Protein AF-A0A978T123-F1 (afdb_monomer_lite)

Radius of gyration: 17.94 Å; chains: 1; bounding box: 53×27×46 Å

pLDDT: mean 80.22, std 19.82, range [34.81, 96.75]

Foldseek 3Di:
DDDDDPPPCPPPLVVVVVVLVVLLVVLVVVVVVCVVPVVCVVCQQVVQFVVLVVVLVVCVVVDVDDPVVDDPGPPDHSCLSSDSPRPHDPVPDPVDPD

Sequence (98 aa):
MVKPTKRTGVFAKARCRSWFLTIREQRLAIQRHLRRHPSLHTLWAEALMDGFEGGIEVTLRETLLSLRVFPKTCPYTFEQVLAPTFLCDPTGDWDGTC

Secondary structure (DSSP, 8-state):
----------HHHHHHHHHHHHHHHHHHHHHHHHHH-GGGGGGHHHHHHHHHHHHHHHHHHHS---GGGS-SS--S-HHHHHSTTSS--TTT-TTT--

Structure (mmCIF, N/CA/C/O backbone):
data_AF-A0A978T123-F1
#
_entry.id   AF-A0A978T123-F1
#
loop_
_atom_site.group_PDB
_atom_site.id
_atom_site.type_symbol
_atom_site.label_atom_id
_atom_site.label_alt_id
_atom_site.label_comp_id
_atom_site.label_asym_id
_atom_site.label_entity_id
_atom_site.label_seq_id
_atom_site.pdbx_PDB_ins_code
_atom_site.Cartn_x
_atom_site.Cartn_y
_atom_site.Cartn_z
_atom_site.occupancy
_atom_site.B_iso_or_equiv
_atom_site.auth_seq_id
_atom_site.auth_comp_id
_atom_site.auth_asym_id
_atom_site.auth_atom_id
_atom_site.pdbx_PDB_model_num
ATOM 1 N N . MET A 1 1 ? -40.982 13.446 29.895 1.00 37.91 1 MET A N 1
ATOM 2 C CA . MET A 1 1 ? -40.750 12.832 28.567 1.00 37.91 1 MET A CA 1
ATOM 3 C C . MET A 1 1 ? -39.609 13.569 27.880 1.00 37.91 1 MET A C 1
ATOM 5 O O . MET A 1 1 ? -39.829 14.623 27.301 1.00 37.91 1 MET A O 1
ATOM 9 N N . VAL A 1 2 ? -38.382 13.062 27.996 1.00 43.28 2 VAL A N 1
ATOM 10 C CA . VAL A 1 2 ? -37.222 13.601 27.269 1.00 43.28 2 VAL A CA 1
ATOM 11 C C . VAL A 1 2 ? -37.110 12.803 25.973 1.00 43.28 2 VAL A C 1
ATOM 13 O O . VAL A 1 2 ? -36.914 11.591 26.019 1.00 43.28 2 VAL A O 1
ATOM 16 N N . LYS A 1 3 ? -37.307 13.445 24.818 1.00 34.81 3 LYS A N 1
ATOM 17 C CA . LYS A 1 3 ? -37.049 12.799 23.523 1.00 34.81 3 LYS A CA 1
ATOM 18 C C . LYS A 1 3 ? -35.531 12.692 23.340 1.00 34.81 3 LYS A C 1
ATOM 20 O O . LYS A 1 3 ? -34.857 13.707 23.515 1.00 34.81 3 LYS A O 1
ATOM 25 N N . PRO A 1 4 ? -34.977 11.525 22.972 1.00 44.31 4 PRO A N 1
ATOM 26 C CA . PRO A 1 4 ? -33.558 11.433 22.685 1.00 44.31 4 PRO A CA 1
ATOM 27 C C . PRO A 1 4 ? -33.301 12.121 21.341 1.00 44.31 4 PRO A C 1
ATOM 29 O O . PRO A 1 4 ? -33.784 11.690 20.292 1.00 44.31 4 PRO A O 1
ATOM 32 N N . THR A 1 5 ? -32.555 13.221 21.368 1.00 48.00 5 THR A N 1
ATOM 33 C CA . THR A 1 5 ? -31.977 13.834 20.175 1.00 48.00 5 THR A CA 1
ATOM 34 C C . THR A 1 5 ? -30.957 12.861 19.596 1.00 48.00 5 THR A C 1
ATOM 36 O O . THR A 1 5 ? -29.889 12.632 20.164 1.00 48.00 5 THR A O 1
ATOM 39 N N . LYS A 1 6 ? -31.294 12.254 18.453 1.00 47.97 6 LYS A N 1
ATOM 40 C CA . LYS A 1 6 ? -30.344 11.478 17.658 1.00 47.97 6 LYS A CA 1
ATOM 41 C C . LYS A 1 6 ? -29.213 12.420 17.248 1.00 47.97 6 LYS A C 1
ATOM 43 O O . LYS A 1 6 ? -29.403 13.261 16.374 1.00 47.97 6 LYS A O 1
ATOM 48 N N . ARG A 1 7 ? -28.035 12.292 17.865 1.00 43.66 7 ARG A N 1
ATOM 49 C CA . ARG A 1 7 ? -26.797 12.798 17.265 1.00 43.66 7 ARG A CA 1
ATOM 50 C C . ARG A 1 7 ? -26.573 11.975 16.001 1.00 43.66 7 ARG A C 1
ATOM 52 O O . ARG A 1 7 ? -26.070 10.860 16.060 1.00 43.66 7 ARG A O 1
ATOM 59 N N . THR A 1 8 ? -27.034 12.486 14.867 1.00 46.12 8 THR A N 1
ATOM 60 C CA . THR A 1 8 ? -26.711 11.957 13.545 1.00 46.12 8 THR A CA 1
ATOM 61 C C . THR A 1 8 ? -25.194 11.935 13.395 1.00 46.12 8 THR A C 1
ATOM 63 O O . THR A 1 8 ? -24.545 12.981 13.411 1.00 46.12 8 THR A O 1
ATOM 66 N N . GLY A 1 9 ? -24.626 10.733 13.302 1.00 45.69 9 GLY A N 1
ATOM 67 C CA . GLY A 1 9 ? -23.211 10.513 13.031 1.00 45.69 9 GLY A CA 1
ATOM 68 C C . GLY A 1 9 ? -22.871 10.941 11.607 1.00 45.69 9 GLY A C 1
ATOM 69 O O . GLY A 1 9 ? -22.938 10.144 10.682 1.00 45.69 9 GLY A O 1
ATOM 70 N N . VAL A 1 10 ? -22.511 12.210 11.430 1.00 49.78 10 VAL A N 1
ATOM 71 C CA . VAL A 1 10 ? -22.052 12.770 10.145 1.00 49.78 10 VAL A CA 1
ATOM 72 C C . VAL A 1 10 ? -20.571 12.429 9.876 1.00 49.78 10 VAL A C 1
ATOM 74 O O . VAL A 1 10 ? -20.089 12.554 8.755 1.00 49.78 10 VAL A O 1
ATOM 77 N N . PHE A 1 11 ? -19.839 11.928 10.878 1.00 40.53 11 PHE A N 1
ATOM 78 C CA . PHE A 1 11 ? -18.380 11.777 10.812 1.00 40.53 11 PHE A CA 1
ATOM 79 C C . PHE A 1 11 ? -17.868 10.460 10.205 1.00 40.53 11 PHE A C 1
ATOM 81 O O . PHE A 1 11 ? -16.758 10.452 9.681 1.00 40.53 11 PHE A O 1
ATOM 88 N N . ALA A 1 12 ? -18.640 9.366 10.233 1.00 45.12 12 ALA A N 1
ATOM 89 C CA . ALA A 1 12 ? -18.218 8.092 9.629 1.00 45.12 12 ALA A CA 1
ATOM 90 C C . ALA A 1 12 ? -18.248 8.160 8.087 1.00 45.12 12 ALA A C 1
ATOM 92 O O . ALA A 1 12 ? -17.257 7.857 7.426 1.00 45.12 12 ALA A O 1
ATOM 93 N N . LYS A 1 13 ? -19.329 8.721 7.529 1.00 48.62 13 LYS A N 1
ATOM 94 C CA . LYS A 1 13 ? -19.574 8.818 6.078 1.00 48.62 13 LYS A CA 1
ATOM 95 C C . LYS A 1 13 ? -18.546 9.656 5.312 1.00 48.62 13 LYS A C 1
ATOM 97 O O . LYS A 1 13 ? -18.167 9.318 4.193 1.00 48.62 13 LYS A O 1
ATOM 102 N N . ALA A 1 14 ? -18.072 10.758 5.897 1.00 49.84 14 ALA A N 1
ATOM 103 C CA . ALA A 1 14 ? -17.118 11.644 5.225 1.00 49.84 14 ALA A CA 1
ATOM 104 C C . ALA A 1 14 ? -15.719 11.015 5.080 1.00 49.84 14 ALA A C 1
ATOM 106 O O . ALA A 1 14 ? -15.024 11.285 4.098 1.00 49.84 14 ALA A O 1
ATOM 107 N N . ARG A 1 15 ? -15.322 10.160 6.036 1.00 54.53 15 ARG A N 1
ATOM 108 C CA . ARG A 1 15 ? -14.008 9.500 6.045 1.00 54.53 15 ARG A CA 1
ATOM 109 C C . ARG A 1 15 ? -13.890 8.470 4.924 1.00 54.53 15 ARG A C 1
ATOM 111 O O . ARG A 1 15 ? -12.838 8.396 4.302 1.00 54.53 15 ARG A O 1
ATOM 118 N N . CYS A 1 16 ? -14.973 7.767 4.595 1.00 67.62 16 CYS A N 1
ATOM 119 C CA . CYS A 1 16 ? -14.972 6.785 3.512 1.00 67.62 16 CYS A CA 1
ATOM 120 C C . CYS A 1 16 ? -14.727 7.431 2.138 1.00 67.62 16 CYS A C 1
ATOM 122 O O . CYS A 1 16 ? -13.941 6.923 1.342 1.00 67.62 16 CYS A O 1
ATOM 124 N N . ARG A 1 17 ? -15.331 8.601 1.869 1.00 74.44 17 ARG A N 1
ATOM 125 C CA . ARG A 1 17 ? -15.178 9.286 0.574 1.00 74.44 17 ARG A CA 1
ATOM 126 C C . ARG A 1 17 ? -13.788 9.883 0.374 1.00 74.44 17 ARG A C 1
ATOM 128 O O . ARG A 1 17 ? -13.236 9.758 -0.718 1.00 74.44 17 ARG A O 1
ATOM 135 N N . SER A 1 18 ? -13.231 10.556 1.382 1.00 78.44 18 SER A N 1
ATOM 136 C CA . SER A 1 18 ? -11.893 11.147 1.252 1.00 78.44 18 SER A CA 1
ATOM 137 C C . SER A 1 18 ? -10.825 10.066 1.103 1.00 78.44 18 SER A C 1
ATOM 139 O O . SER A 1 18 ? -10.005 10.162 0.196 1.00 78.44 18 SER A O 1
ATOM 141 N N . TRP A 1 19 ? -10.900 8.996 1.899 1.00 81.06 19 TRP A N 1
ATOM 142 C CA . TRP A 1 19 ? -9.983 7.859 1.800 1.00 81.06 19 TRP A CA 1
ATOM 143 C C . TRP A 1 19 ? -10.082 7.153 0.455 1.00 81.06 19 TRP A C 1
ATOM 145 O O . TRP A 1 19 ? -9.058 6.879 -0.167 1.00 81.06 19 TRP A O 1
ATOM 155 N N . PHE A 1 20 ? -11.301 6.923 -0.039 1.00 82.69 20 PHE A N 1
ATOM 156 C CA . PHE A 1 20 ? -11.504 6.354 -1.366 1.00 82.69 20 PHE A CA 1
ATOM 157 C C . PHE A 1 20 ? -10.826 7.194 -2.457 1.00 82.69 20 PHE A C 1
ATOM 159 O O . PHE A 1 20 ? -10.095 6.657 -3.292 1.00 82.69 20 PHE A O 1
ATOM 166 N N . LEU A 1 21 ? -11.043 8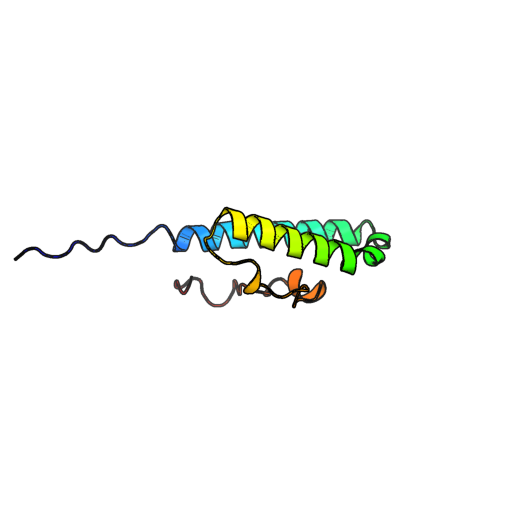.514 -2.451 1.00 84.62 21 LEU A N 1
ATOM 167 C CA . LEU A 1 21 ? -10.443 9.411 -3.440 1.00 84.62 21 LEU A CA 1
ATOM 168 C C . LEU A 1 21 ? -8.914 9.400 -3.352 1.00 84.62 21 LEU A C 1
ATOM 170 O O . LEU A 1 21 ? -8.262 9.325 -4.393 1.00 84.62 21 LEU A O 1
ATOM 174 N N . THR A 1 22 ? -8.354 9.388 -2.138 1.00 87.75 22 THR A N 1
ATOM 175 C CA . THR A 1 22 ? -6.908 9.261 -1.924 1.00 87.75 22 THR A CA 1
ATOM 176 C C . THR A 1 22 ? -6.374 7.937 -2.471 1.00 87.75 22 THR A C 1
ATOM 178 O O . THR A 1 22 ? -5.431 7.948 -3.257 1.00 87.75 22 THR A O 1
ATOM 181 N N . ILE A 1 23 ? -6.988 6.796 -2.140 1.00 87.81 23 ILE A N 1
ATOM 182 C CA . ILE A 1 23 ? -6.564 5.476 -2.641 1.00 87.81 23 ILE A CA 1
ATOM 183 C C . ILE A 1 23 ? -6.634 5.434 -4.171 1.00 87.81 23 ILE A C 1
ATOM 185 O O . ILE A 1 23 ? -5.696 4.981 -4.830 1.00 87.81 23 ILE A O 1
ATOM 189 N N . ARG A 1 24 ? -7.716 5.954 -4.760 1.00 88.38 24 ARG A N 1
ATOM 190 C CA . ARG A 1 24 ? -7.881 6.034 -6.215 1.00 88.38 24 ARG A CA 1
ATOM 191 C C . ARG A 1 24 ? -6.790 6.884 -6.866 1.00 88.38 24 ARG A C 1
ATOM 193 O O . ARG A 1 24 ? -6.253 6.494 -7.903 1.00 88.38 24 ARG A O 1
ATOM 200 N N . GLU A 1 25 ? -6.464 8.034 -6.285 1.00 93.00 25 GLU A N 1
ATOM 201 C CA . GLU A 1 25 ? -5.394 8.903 -6.775 1.00 93.00 25 GLU A CA 1
ATOM 202 C C . GLU A 1 25 ? -4.031 8.203 -6.730 1.00 93.00 25 GLU A C 1
ATOM 204 O O . GLU A 1 25 ? -3.316 8.200 -7.737 1.00 93.00 25 GLU A O 1
ATOM 209 N N . GLN A 1 26 ? -3.709 7.548 -5.610 1.00 93.62 26 GLN A N 1
ATOM 210 C CA . GLN A 1 26 ? -2.452 6.817 -5.444 1.00 93.62 26 GLN A CA 1
ATOM 211 C C . GLN A 1 26 ? -2.335 5.652 -6.436 1.00 93.62 26 GLN A C 1
ATOM 213 O O . GLN A 1 26 ? -1.312 5.525 -7.108 1.00 93.62 26 GLN A O 1
ATOM 218 N N . ARG A 1 27 ? -3.403 4.865 -6.638 1.00 93.62 27 ARG A N 1
ATOM 219 C CA . ARG A 1 27 ? -3.443 3.800 -7.661 1.00 93.62 27 ARG A CA 1
ATOM 220 C C . ARG A 1 27 ? -3.109 4.336 -9.054 1.00 93.62 27 ARG A C 1
ATOM 222 O O . ARG A 1 27 ? -2.266 3.774 -9.752 1.00 93.62 27 ARG A O 1
ATOM 229 N N . LEU A 1 28 ? -3.724 5.453 -9.450 1.00 93.38 28 LEU A N 1
ATOM 230 C CA . LEU A 1 28 ? -3.457 6.087 -10.745 1.00 93.38 28 LEU A CA 1
ATOM 231 C C . LEU A 1 28 ? -2.019 6.610 -10.850 1.00 93.38 28 LEU A C 1
ATOM 233 O O . LEU A 1 28 ? -1.405 6.513 -11.915 1.00 93.38 28 LEU A O 1
ATOM 237 N N . ALA A 1 29 ? -1.477 7.180 -9.772 1.00 95.19 29 ALA A N 1
ATOM 238 C CA . ALA A 1 29 ? -0.097 7.649 -9.731 1.00 95.19 29 ALA A CA 1
ATOM 239 C C . ALA A 1 29 ? 0.897 6.492 -9.902 1.00 95.19 29 ALA A C 1
ATOM 241 O O . ALA A 1 29 ? 1.776 6.582 -10.761 1.00 95.19 29 ALA A O 1
ATOM 242 N N . ILE A 1 30 ? 0.696 5.385 -9.182 1.00 94.38 30 ILE A N 1
ATOM 243 C CA . ILE A 1 30 ? 1.515 4.172 -9.285 1.00 94.38 30 ILE A CA 1
ATOM 244 C C . ILE A 1 30 ? 1.448 3.599 -10.703 1.00 94.38 30 ILE A C 1
ATOM 246 O O . ILE A 1 30 ? 2.483 3.397 -11.333 1.00 94.38 30 ILE A O 1
ATOM 250 N N . GLN A 1 31 ? 0.253 3.434 -11.276 1.00 93.50 31 GLN A N 1
ATOM 251 C CA . GLN A 1 31 ? 0.101 2.947 -12.653 1.00 93.50 31 GLN A CA 1
ATOM 252 C C . GLN A 1 31 ? 0.799 3.850 -13.682 1.00 93.50 31 GLN A C 1
ATOM 254 O O . GLN A 1 31 ? 1.405 3.367 -14.639 1.00 93.50 31 GLN A O 1
ATOM 259 N N . ARG A 1 32 ? 0.738 5.180 -13.515 1.00 95.12 32 ARG A N 1
ATOM 260 C CA . ARG A 1 32 ? 1.494 6.118 -14.365 1.00 95.12 32 ARG A CA 1
ATOM 261 C C . ARG A 1 32 ? 3.001 5.934 -14.211 1.00 95.12 32 ARG A C 1
ATOM 263 O O . ARG A 1 32 ? 3.703 6.008 -15.215 1.00 95.12 32 ARG A O 1
ATOM 270 N N . HIS A 1 33 ? 3.477 5.717 -12.990 1.00 94.00 33 HIS A N 1
ATOM 271 C CA . HIS A 1 33 ? 4.894 5.526 -12.706 1.00 94.00 33 HIS A CA 1
ATOM 272 C C . HIS A 1 33 ? 5.421 4.228 -13.333 1.00 94.00 33 HIS A C 1
ATOM 274 O O . HIS A 1 33 ? 6.398 4.258 -14.077 1.00 94.00 33 HIS A O 1
ATOM 280 N N . LEU A 1 34 ? 4.703 3.119 -13.146 1.00 93.38 34 LEU A N 1
ATOM 281 C CA . LEU A 1 34 ? 5.054 1.811 -13.708 1.00 93.38 34 LEU A CA 1
ATOM 282 C C . LEU A 1 34 ? 5.067 1.811 -15.240 1.00 93.38 34 LEU A C 1
ATOM 284 O O . LEU A 1 34 ? 5.975 1.253 -15.846 1.00 93.38 34 LEU A O 1
ATOM 288 N N . ARG A 1 35 ? 4.127 2.518 -15.883 1.00 94.25 35 ARG A N 1
ATOM 289 C CA . ARG A 1 35 ? 4.144 2.686 -17.348 1.00 94.25 35 ARG A CA 1
ATOM 290 C C . ARG A 1 35 ? 5.391 3.400 -17.862 1.00 94.25 35 ARG A C 1
ATOM 292 O O . ARG A 1 35 ? 5.805 3.142 -18.986 1.00 94.25 35 ARG A O 1
ATOM 299 N N . ARG A 1 36 ? 5.954 4.326 -17.082 1.00 96.75 36 ARG A N 1
ATOM 300 C CA . ARG A 1 36 ? 7.171 5.053 -17.468 1.00 96.75 36 ARG A CA 1
ATOM 301 C C . ARG A 1 36 ? 8.419 4.220 -17.221 1.00 96.75 36 ARG A C 1
ATOM 303 O O . ARG A 1 36 ? 9.343 4.303 -18.020 1.00 96.75 36 ARG A O 1
ATOM 310 N N . HIS A 1 37 ? 8.436 3.423 -16.153 1.00 96.06 37 HIS A N 1
ATOM 311 C CA . HIS A 1 37 ? 9.590 2.623 -15.741 1.00 96.06 37 HIS A CA 1
ATOM 312 C C . HIS A 1 37 ? 9.229 1.127 -15.617 1.00 96.06 37 HIS A C 1
ATOM 314 O O . HIS A 1 37 ? 9.072 0.620 -14.503 1.00 96.06 37 HIS A O 1
ATOM 320 N N . PRO A 1 38 ? 9.135 0.386 -16.738 1.00 92.44 38 PRO A N 1
ATOM 321 C CA . PRO A 1 38 ? 8.760 -1.031 -16.722 1.00 92.44 38 PRO A CA 1
ATOM 322 C C . PRO A 1 38 ? 9.737 -1.934 -15.955 1.00 92.44 38 PRO A C 1
ATOM 324 O O . PRO A 1 38 ? 9.361 -3.008 -15.498 1.00 92.44 38 PRO A O 1
ATOM 327 N N . SER A 1 39 ? 10.991 -1.512 -15.768 1.00 94.75 39 SER A N 1
ATOM 328 C CA . SER A 1 39 ? 11.967 -2.258 -14.964 1.00 94.75 39 SER A CA 1
ATOM 329 C C . SER A 1 39 ? 11.554 -2.400 -13.498 1.00 94.75 39 SER A C 1
ATOM 331 O O . SER A 1 39 ? 11.974 -3.348 -12.849 1.00 94.75 39 SER A O 1
ATOM 333 N N . LEU A 1 40 ? 10.688 -1.521 -12.980 1.00 93.44 40 LEU A N 1
ATOM 334 C CA . LEU A 1 40 ? 10.195 -1.598 -11.601 1.00 93.44 40 LEU A CA 1
ATOM 335 C C . LEU A 1 40 ? 9.251 -2.782 -11.357 1.00 93.44 40 LEU A C 1
ATOM 337 O O . LEU A 1 40 ? 8.932 -3.071 -10.206 1.00 93.44 40 LEU A O 1
ATOM 341 N N . HIS A 1 41 ? 8.819 -3.486 -12.408 1.00 89.00 41 HIS A N 1
ATOM 342 C CA . HIS A 1 41 ? 8.010 -4.697 -12.271 1.00 89.00 41 HIS A CA 1
ATOM 343 C C . HIS A 1 41 ? 8.702 -5.787 -11.445 1.00 89.00 41 HIS A C 1
ATOM 345 O O . HIS A 1 41 ? 8.033 -6.549 -10.752 1.00 89.00 41 HIS A O 1
ATOM 351 N N . THR A 1 42 ? 10.037 -5.834 -11.451 1.00 93.12 42 THR A N 1
ATOM 352 C CA . THR A 1 42 ? 10.798 -6.810 -10.659 1.00 93.12 42 THR A CA 1
ATOM 353 C C . THR A 1 42 ? 10.716 -6.561 -9.152 1.00 93.12 42 THR A C 1
ATOM 355 O O . THR A 1 42 ? 10.988 -7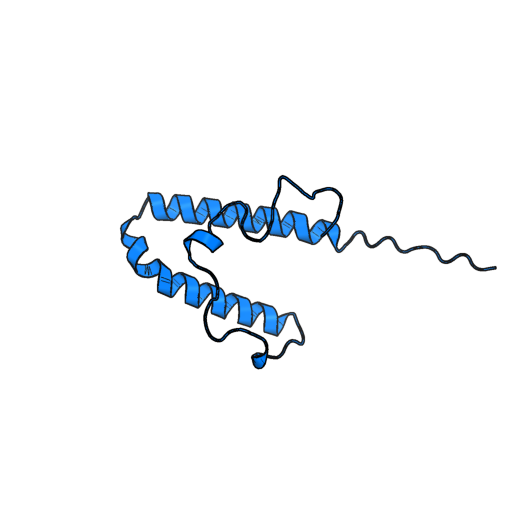.475 -8.382 1.00 93.12 42 THR A O 1
ATOM 358 N N . LEU A 1 43 ? 10.320 -5.356 -8.728 1.00 93.00 43 LEU A N 1
ATOM 359 C CA . LEU A 1 43 ? 10.255 -4.942 -7.323 1.00 93.00 43 LEU A CA 1
ATOM 360 C C . LEU A 1 43 ? 8.843 -5.040 -6.729 1.00 93.00 43 LEU A C 1
ATOM 362 O O . LEU A 1 43 ? 8.631 -4.668 -5.579 1.00 93.00 43 LEU A O 1
ATOM 366 N N . TRP A 1 44 ? 7.853 -5.514 -7.489 1.00 93.06 44 TRP A N 1
ATOM 367 C CA . TRP A 1 44 ? 6.452 -5.516 -7.052 1.00 93.06 44 TRP A CA 1
ATOM 368 C C . TRP A 1 44 ? 6.208 -6.310 -5.771 1.00 93.06 44 TRP A C 1
ATOM 370 O O . TRP A 1 44 ? 5.454 -5.855 -4.915 1.00 93.06 44 TRP A O 1
ATOM 380 N N . ALA A 1 45 ? 6.838 -7.478 -5.636 1.00 91.81 45 ALA A N 1
ATOM 381 C CA . ALA A 1 45 ? 6.665 -8.330 -4.463 1.00 91.81 45 ALA A CA 1
ATOM 382 C C . ALA A 1 45 ? 7.218 -7.667 -3.191 1.00 91.81 45 ALA A C 1
ATOM 384 O O . ALA A 1 45 ? 6.545 -7.666 -2.163 1.00 91.81 45 ALA A O 1
ATOM 385 N N . GLU A 1 46 ? 8.406 -7.067 -3.287 1.00 94.25 46 GLU A N 1
ATOM 386 C CA . GLU A 1 46 ? 9.044 -6.327 -2.193 1.00 94.25 46 GLU A CA 1
ATOM 387 C C . GLU A 1 46 ? 8.212 -5.097 -1.817 1.00 94.25 46 GLU A C 1
ATOM 389 O O . GLU A 1 46 ? 7.767 -4.978 -0.681 1.00 94.25 46 GLU A O 1
ATOM 394 N N . ALA A 1 47 ? 7.858 -4.262 -2.799 1.00 93.69 47 ALA A N 1
ATOM 395 C CA . ALA A 1 47 ? 7.055 -3.063 -2.569 1.00 93.69 47 ALA A CA 1
ATOM 396 C C . ALA A 1 47 ? 5.674 -3.367 -1.956 1.00 93.69 47 ALA A C 1
ATOM 398 O O . ALA A 1 47 ? 5.154 -2.584 -1.159 1.00 93.69 47 ALA A O 1
ATOM 399 N N . LEU A 1 48 ? 5.059 -4.493 -2.332 1.00 94.94 48 LEU A N 1
ATOM 400 C CA . LEU A 1 48 ? 3.786 -4.930 -1.763 1.00 94.94 48 LEU A CA 1
ATOM 401 C C . LEU A 1 48 ? 3.930 -5.350 -0.301 1.00 94.94 48 LEU A C 1
ATOM 403 O O . LEU A 1 48 ? 3.063 -5.022 0.510 1.00 94.94 48 LEU A O 1
ATOM 407 N N . MET A 1 49 ? 5.004 -6.070 0.025 1.00 95.12 49 MET A N 1
ATOM 408 C CA . MET A 1 49 ? 5.288 -6.477 1.395 1.00 95.12 49 MET A CA 1
ATOM 409 C C . MET A 1 49 ? 5.612 -5.275 2.281 1.00 95.12 49 MET A C 1
ATOM 411 O O . MET A 1 49 ? 4.966 -5.120 3.315 1.00 95.12 49 MET A O 1
ATOM 415 N N . ASP A 1 50 ? 6.487 -4.376 1.830 1.00 95.12 50 ASP A N 1
ATOM 416 C CA . ASP A 1 50 ? 6.826 -3.141 2.546 1.00 95.12 50 ASP A CA 1
ATOM 417 C C . ASP A 1 50 ? 5.579 -2.293 2.828 1.00 95.12 50 ASP A C 1
ATOM 419 O O . ASP A 1 50 ? 5.360 -1.804 3.939 1.00 95.12 50 ASP A O 1
ATOM 423 N N . GLY A 1 51 ? 4.712 -2.142 1.820 1.00 94.75 51 GLY A N 1
ATOM 424 C CA . GLY A 1 51 ? 3.454 -1.416 1.962 1.00 94.75 51 GLY A CA 1
ATOM 425 C C . GLY A 1 51 ? 2.491 -2.081 2.949 1.00 94.75 51 GLY A C 1
ATOM 426 O O . GLY A 1 51 ? 1.823 -1.389 3.721 1.00 94.75 51 GLY A O 1
ATOM 427 N N . PHE A 1 52 ? 2.420 -3.415 2.950 1.00 96.12 52 PHE A N 1
ATOM 428 C CA . PHE A 1 52 ? 1.576 -4.172 3.873 1.00 96.12 52 PHE A CA 1
ATOM 429 C C . PHE A 1 52 ? 2.062 -4.048 5.322 1.00 96.12 52 PHE A C 1
ATOM 431 O O . PHE A 1 52 ? 1.263 -3.736 6.206 1.00 96.12 52 PHE A O 1
ATOM 438 N N . GLU A 1 53 ? 3.363 -4.217 5.559 1.00 95.81 53 GLU A N 1
ATOM 439 C CA . GLU A 1 53 ? 3.978 -4.045 6.879 1.00 95.81 53 GLU A CA 1
ATOM 440 C C . GLU A 1 53 ? 3.806 -2.611 7.391 1.00 95.81 53 GLU A C 1
ATOM 442 O O . 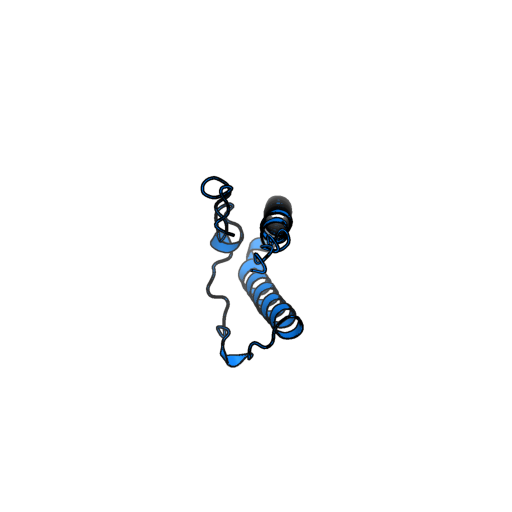GLU A 1 53 ? 3.358 -2.401 8.520 1.00 95.81 53 GLU A O 1
ATOM 447 N N . GLY A 1 54 ? 4.036 -1.612 6.534 1.00 95.62 54 GLY A N 1
ATOM 448 C CA . GLY A 1 54 ? 3.784 -0.210 6.868 1.00 95.62 54 GLY A CA 1
ATOM 449 C C . GLY A 1 54 ? 2.319 0.065 7.228 1.00 95.62 54 GLY A C 1
ATOM 450 O O . GLY A 1 54 ? 2.036 0.808 8.170 1.00 95.62 54 GLY A O 1
ATOM 451 N N . GLY A 1 55 ? 1.373 -0.565 6.526 1.00 93.88 55 GLY A N 1
ATOM 452 C CA . GLY A 1 55 ? -0.055 -0.482 6.839 1.00 93.88 55 GLY A CA 1
ATOM 453 C C . GLY A 1 55 ? -0.408 -1.080 8.205 1.00 93.88 55 GLY A C 1
ATOM 454 O O . GLY A 1 55 ? -1.208 -0.496 8.944 1.00 93.88 55 GLY A O 1
ATOM 455 N N . ILE A 1 56 ? 0.214 -2.204 8.573 1.00 95.75 56 ILE A N 1
ATOM 456 C CA . ILE A 1 56 ? 0.079 -2.795 9.911 1.00 95.75 56 ILE A CA 1
ATOM 457 C C . ILE A 1 56 ? 0.603 -1.820 10.968 1.00 95.75 56 ILE A C 1
ATOM 459 O O . ILE A 1 56 ? -0.114 -1.535 11.923 1.00 95.75 56 ILE A O 1
ATOM 463 N N . GLU A 1 57 ? 1.795 -1.251 10.784 1.00 95.38 57 GLU A N 1
ATOM 464 C CA . GLU A 1 57 ? 2.394 -0.306 11.737 1.00 95.38 57 GLU A CA 1
ATOM 465 C C . GLU A 1 57 ? 1.523 0.935 11.973 1.00 95.38 57 GLU A C 1
ATOM 467 O O . GLU A 1 57 ? 1.317 1.354 13.114 1.00 95.38 57 GLU A O 1
ATOM 472 N N . VAL A 1 58 ? 0.952 1.511 10.910 1.00 94.69 58 VAL A N 1
ATOM 473 C CA . VAL A 1 58 ? -0.013 2.615 11.038 1.00 94.69 58 VAL A CA 1
ATOM 474 C C . VAL A 1 58 ? -1.251 2.158 11.812 1.00 94.69 58 VAL A C 1
ATOM 476 O O . VAL A 1 58 ? -1.686 2.840 12.740 1.00 94.69 58 VAL A O 1
ATOM 479 N N . THR A 1 59 ? -1.781 0.974 11.501 1.00 93.50 59 THR A N 1
ATOM 480 C CA . THR A 1 59 ? -2.971 0.435 12.177 1.00 93.50 59 THR A CA 1
ATOM 481 C C . THR A 1 59 ? -2.721 0.185 13.664 1.00 93.50 59 THR A C 1
ATOM 483 O O . THR A 1 59 ? -3.574 0.503 14.492 1.00 93.50 59 THR A O 1
ATOM 486 N N . LEU A 1 60 ? -1.557 -0.346 14.035 1.00 94.62 60 LEU A N 1
ATOM 487 C CA . LEU A 1 60 ? -1.178 -0.578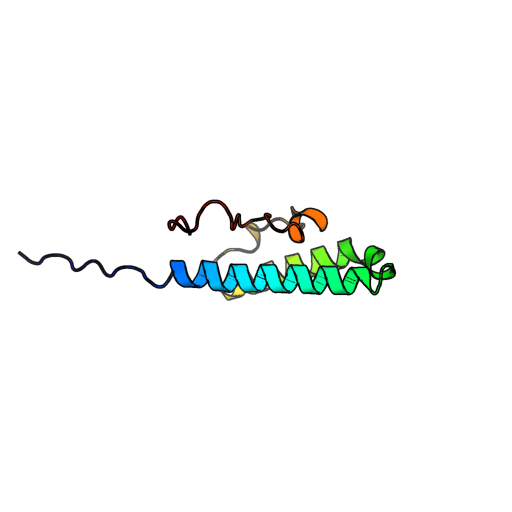 15.431 1.00 94.62 60 LEU A CA 1
ATOM 488 C C . LEU A 1 60 ? -1.035 0.726 16.223 1.00 94.62 60 LEU A C 1
ATOM 490 O O . LEU A 1 60 ? -1.310 0.744 17.418 1.00 94.62 60 LEU A O 1
ATOM 494 N N . ARG A 1 61 ? -0.623 1.821 15.574 1.00 94.81 61 ARG A N 1
ATOM 495 C CA . ARG A 1 61 ? -0.529 3.146 16.212 1.00 94.81 61 ARG A CA 1
ATOM 496 C C . ARG A 1 61 ? -1.893 3.784 16.446 1.00 94.81 61 ARG A C 1
ATOM 498 O O . ARG A 1 61 ? -2.067 4.507 17.423 1.00 94.81 61 ARG A O 1
ATOM 505 N N . GLU A 1 62 ? -2.840 3.553 15.542 1.00 94.81 62 GLU A N 1
ATOM 506 C CA . GLU A 1 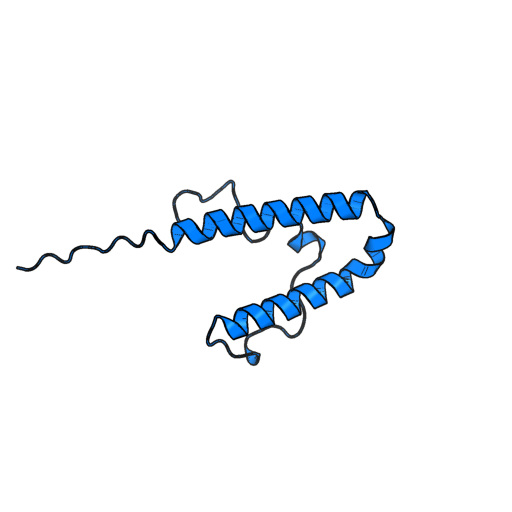62 ? -4.162 4.187 15.580 1.00 94.81 62 GLU A CA 1
ATOM 507 C C . GLU A 1 62 ? -5.223 3.358 16.315 1.00 94.81 62 GLU A C 1
ATOM 509 O O . GLU A 1 62 ? -6.270 3.884 16.696 1.00 94.81 62 GLU A O 1
ATOM 514 N N . THR A 1 63 ? -4.977 2.063 16.516 1.00 92.12 63 THR A N 1
ATOM 515 C CA . THR A 1 63 ? -5.949 1.121 17.082 1.00 92.12 63 THR A CA 1
ATOM 516 C C . THR A 1 63 ? -5.371 0.350 18.265 1.00 92.12 63 THR A C 1
ATOM 518 O O . THR A 1 63 ? -4.172 0.347 18.509 1.00 92.12 63 THR A O 1
ATOM 521 N N . LEU A 1 64 ? -6.232 -0.344 19.011 1.00 94.12 64 LEU A N 1
ATOM 522 C CA . LEU A 1 64 ? -5.823 -1.239 20.103 1.00 94.12 64 LEU A CA 1
ATOM 523 C C . LEU A 1 64 ? -5.721 -2.707 19.652 1.00 94.12 64 LEU A C 1
ATOM 525 O O . LEU A 1 64 ? -5.816 -3.622 20.472 1.00 94.12 64 LEU A O 1
ATOM 529 N N . LEU A 1 65 ? -5.588 -2.956 18.346 1.00 94.62 65 LEU A N 1
ATOM 530 C CA . LEU A 1 65 ? -5.457 -4.308 17.811 1.00 94.62 65 LEU A CA 1
ATOM 531 C C . LEU A 1 65 ? -4.077 -4.888 18.142 1.00 94.62 65 LEU A C 1
ATOM 533 O O . LEU A 1 65 ? -3.061 -4.203 18.097 1.00 94.62 65 LEU A O 1
ATOM 537 N N . SER A 1 66 ? -4.032 -6.181 18.463 1.00 93.06 66 SER A N 1
ATOM 538 C CA . SER A 1 66 ? -2.768 -6.891 18.671 1.00 93.06 66 SER A CA 1
ATOM 539 C C . SER A 1 66 ? -2.152 -7.285 17.334 1.00 93.06 66 SER A C 1
ATOM 541 O O . SER A 1 66 ? -2.866 -7.784 16.472 1.00 93.06 66 SER A O 1
ATOM 543 N N . LEU A 1 67 ? -0.823 -7.213 17.199 1.00 92.69 67 LEU A N 1
ATOM 544 C CA . LEU A 1 67 ? -0.105 -7.699 16.010 1.00 92.69 67 LEU A CA 1
ATOM 545 C C . LEU A 1 67 ? -0.495 -9.142 15.614 1.00 92.69 67 LEU A C 1
ATOM 547 O O . LEU A 1 67 ? -0.505 -9.490 14.439 1.00 92.69 67 LEU A O 1
ATOM 551 N N . ARG A 1 68 ? -0.887 -9.976 16.587 1.00 94.69 68 ARG A N 1
ATOM 552 C CA . ARG A 1 68 ? -1.285 -11.378 16.367 1.00 94.69 68 ARG A CA 1
ATOM 553 C C . ARG A 1 68 ? -2.543 -11.553 15.512 1.00 94.69 68 ARG A C 1
ATOM 555 O O . ARG A 1 68 ? -2.774 -12.661 15.041 1.00 94.69 68 ARG A O 1
ATOM 562 N N . VAL A 1 69 ? -3.367 -10.513 15.360 1.00 95.75 69 VAL A N 1
ATOM 563 C CA . VAL A 1 69 ? -4.592 -10.586 14.545 1.00 95.75 69 VAL A CA 1
ATOM 564 C C . VAL A 1 69 ? -4.312 -10.388 13.058 1.00 95.75 69 VAL A C 1
ATOM 566 O O . VAL A 1 69 ? -5.158 -10.722 12.233 1.00 95.75 69 VAL A O 1
ATOM 569 N N . PHE A 1 70 ? -3.143 -9.846 12.710 1.00 94.06 70 PHE A N 1
ATOM 570 C CA . PHE A 1 70 ? -2.782 -9.584 11.326 1.00 94.06 70 PHE A CA 1
ATOM 571 C C . PHE A 1 70 ? -2.151 -10.828 10.682 1.00 94.06 70 PHE A C 1
ATOM 573 O O . PHE A 1 70 ? -1.409 -11.565 11.341 1.00 94.06 70 PHE A O 1
ATOM 580 N N . PRO A 1 71 ? -2.416 -11.074 9.387 1.00 94.56 71 PRO A N 1
ATOM 581 C CA . PRO A 1 71 ? -1.684 -12.071 8.618 1.00 94.56 71 PRO A CA 1
ATOM 582 C C . PRO A 1 71 ? -0.178 -11.792 8.629 1.00 94.56 71 PRO A C 1
ATOM 584 O O . PRO A 1 71 ? 0.248 -10.640 8.609 1.00 94.56 71 PRO A O 1
ATOM 587 N N . LYS A 1 72 ? 0.635 -12.854 8.606 1.00 90.31 72 LYS A N 1
ATOM 588 C CA . LYS A 1 72 ? 2.104 -12.738 8.550 1.00 90.31 72 LYS A CA 1
ATOM 589 C C . LYS A 1 72 ? 2.632 -12.263 7.194 1.00 90.31 72 LYS A C 1
ATOM 591 O O . LYS A 1 72 ? 3.766 -11.819 7.112 1.00 90.31 72 LYS A O 1
ATOM 596 N N . THR A 1 73 ? 1.839 -12.415 6.140 1.00 91.12 73 THR A N 1
ATOM 597 C CA . THR A 1 73 ? 2.172 -12.018 4.769 1.00 91.12 73 THR A CA 1
ATOM 598 C C . THR A 1 73 ? 0.986 -11.289 4.165 1.00 91.12 73 THR A C 1
ATOM 600 O O . THR A 1 73 ? -0.157 -11.535 4.563 1.00 91.12 73 THR A O 1
ATOM 603 N N . CYS A 1 74 ? 1.243 -10.419 3.188 1.00 94.50 74 CYS A N 1
ATOM 604 C CA . CYS A 1 74 ? 0.170 -9.732 2.484 1.00 94.50 74 CYS A CA 1
ATOM 605 C C . CYS A 1 74 ? -0.766 -10.768 1.828 1.00 94.50 74 CYS A C 1
ATOM 60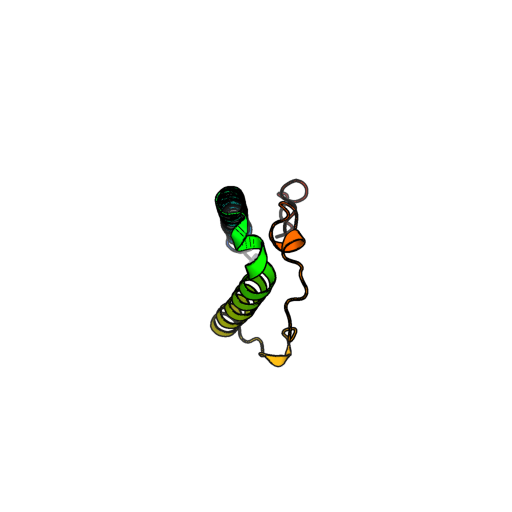7 O O . CYS A 1 74 ? -0.294 -11.602 1.051 1.00 94.50 74 CYS A O 1
ATOM 609 N N . PRO A 1 75 ? -2.079 -10.757 2.126 1.00 94.38 75 PRO A N 1
ATOM 610 C CA . PRO A 1 75 ? -3.028 -11.706 1.544 1.00 94.38 75 PRO A CA 1
ATOM 611 C C . PRO A 1 75 ? -3.473 -11.310 0.129 1.00 94.38 75 PRO A C 1
ATOM 613 O O . PRO A 1 75 ? -4.266 -12.018 -0.489 1.00 94.38 75 PRO A O 1
ATOM 616 N N . TYR A 1 76 ? -3.014 -10.162 -0.368 1.00 93.62 76 TYR A N 1
ATOM 617 C CA . TYR A 1 76 ? -3.433 -9.590 -1.637 1.00 93.62 76 TYR A CA 1
ATOM 618 C C . TYR A 1 76 ? -2.286 -9.610 -2.632 1.00 93.62 76 TYR A C 1
ATOM 620 O O . TYR A 1 76 ? -1.123 -9.501 -2.263 1.00 93.62 76 TYR A O 1
ATOM 628 N N . THR A 1 77 ? -2.635 -9.716 -3.905 1.00 93.75 77 THR A N 1
ATOM 629 C CA . THR A 1 77 ? -1.702 -9.560 -5.023 1.00 93.75 77 THR A CA 1
ATOM 630 C C . THR A 1 77 ? -1.547 -8.088 -5.395 1.00 93.75 77 THR A C 1
ATOM 632 O O . THR A 1 77 ? -2.410 -7.256 -5.093 1.00 93.75 77 THR A O 1
ATOM 635 N N . PHE A 1 78 ? -0.459 -7.756 -6.086 1.00 93.12 78 PHE A N 1
ATOM 636 C CA . PHE A 1 78 ? -0.217 -6.392 -6.553 1.00 93.12 78 PHE A CA 1
ATOM 637 C C . PHE A 1 78 ? -1.318 -5.933 -7.527 1.00 93.12 78 PHE A C 1
ATOM 639 O O . PHE A 1 78 ? -1.811 -4.806 -7.448 1.00 93.12 78 PHE A O 1
ATOM 646 N N . GLU A 1 79 ? -1.781 -6.843 -8.386 1.00 92.50 79 GLU A N 1
ATOM 647 C CA . GLU A 1 79 ? -2.870 -6.636 -9.339 1.00 92.50 79 GLU A CA 1
ATOM 648 C C . GLU A 1 79 ? -4.190 -6.329 -8.629 1.00 92.50 79 GLU A C 1
ATOM 650 O O . GLU A 1 79 ? -4.890 -5.394 -9.019 1.00 92.50 79 GLU A O 1
ATOM 655 N N . GLN A 1 80 ? -4.514 -7.070 -7.562 1.00 93.19 80 GLN A N 1
ATOM 656 C CA . GLN A 1 80 ? -5.685 -6.787 -6.732 1.00 93.19 80 GLN A CA 1
ATOM 657 C C . GLN A 1 80 ? -5.571 -5.405 -6.092 1.00 93.19 80 GLN A C 1
ATOM 659 O O . GLN A 1 80 ? -6.480 -4.594 -6.234 1.00 93.19 80 GLN A O 1
ATOM 664 N N . VAL A 1 81 ? -4.444 -5.089 -5.447 1.00 92.69 81 VAL A N 1
ATOM 665 C CA . VAL A 1 81 ? -4.267 -3.800 -4.759 1.00 92.69 81 VAL A CA 1
ATOM 666 C C . VAL A 1 81 ? -4.395 -2.614 -5.716 1.00 92.69 81 VAL A C 1
ATOM 668 O O . VAL A 1 81 ? -4.947 -1.583 -5.319 1.00 92.69 81 VAL A O 1
ATOM 671 N N . LEU A 1 82 ? -3.956 -2.750 -6.971 1.00 91.88 82 LEU A N 1
ATOM 672 C CA . LEU A 1 82 ? -4.092 -1.712 -7.996 1.00 91.88 82 LEU A CA 1
ATOM 673 C C . LEU A 1 82 ? -5.424 -1.724 -8.755 1.00 91.88 82 LEU A C 1
ATOM 675 O O . LEU A 1 82 ? -5.710 -0.757 -9.471 1.00 91.88 82 LEU A O 1
ATOM 679 N N . ALA A 1 83 ? -6.245 -2.765 -8.616 1.00 89.75 83 ALA A N 1
ATOM 680 C CA . ALA A 1 83 ? -7.523 -2.838 -9.305 1.00 89.75 83 ALA A CA 1
ATOM 681 C C . ALA A 1 83 ? -8.472 -1.720 -8.814 1.00 89.75 83 ALA A C 1
ATOM 683 O O . ALA A 1 83 ? -8.635 -1.527 -7.605 1.00 89.75 83 ALA A O 1
ATOM 684 N N . PRO A 1 84 ? -9.131 -0.970 -9.722 1.00 83.75 84 PRO A N 1
ATOM 685 C CA . PRO A 1 84 ? -9.955 0.183 -9.351 1.00 83.75 84 PRO A CA 1
ATOM 686 C C . PRO A 1 84 ? -11.086 -0.130 -8.367 1.00 83.75 84 PRO A C 1
ATOM 688 O O . PRO A 1 84 ? -11.409 0.716 -7.539 1.00 83.75 84 PRO A O 1
ATOM 691 N N . THR A 1 85 ? -11.652 -1.333 -8.455 1.00 81.81 85 THR A N 1
ATOM 692 C CA . THR A 1 85 ? -12.806 -1.805 -7.673 1.00 81.81 85 THR A CA 1
ATOM 693 C C . THR A 1 85 ? -12.415 -2.665 -6.471 1.00 81.81 85 THR A C 1
ATOM 695 O O . THR A 1 85 ? -13.273 -3.216 -5.787 1.00 81.81 85 THR A O 1
ATOM 698 N N . PHE A 1 86 ? -11.120 -2.810 -6.187 1.00 84.44 86 PHE A N 1
ATOM 699 C CA . PHE A 1 86 ? -10.673 -3.608 -5.054 1.00 84.44 86 PHE A CA 1
ATOM 700 C C . PHE A 1 86 ? -10.875 -2.852 -3.735 1.00 84.44 86 PHE A C 1
ATOM 702 O O . PHE A 1 86 ? -10.381 -1.727 -3.589 1.00 84.44 86 PHE A O 1
ATOM 709 N N . LEU A 1 87 ? -11.582 -3.492 -2.792 1.00 73.12 87 LEU A N 1
ATOM 710 C CA . LEU A 1 87 ? -12.005 -3.019 -1.457 1.00 73.12 87 LEU A CA 1
ATOM 711 C C . LEU A 1 87 ? -13.038 -1.882 -1.418 1.00 73.12 87 LEU A C 1
ATOM 713 O O . LEU A 1 87 ? -13.663 -1.679 -0.381 1.00 73.12 87 LEU A O 1
ATOM 717 N N . CYS A 1 88 ? -13.255 -1.163 -2.517 1.00 65.81 88 CYS A N 1
ATOM 718 C CA . CYS A 1 88 ? -14.306 -0.155 -2.621 1.00 65.81 88 CYS A CA 1
ATOM 719 C C . CYS A 1 88 ? -14.908 -0.201 -4.027 1.00 65.81 88 CYS A C 1
ATOM 721 O O . CYS A 1 88 ? -14.184 0.016 -5.001 1.00 65.81 88 CYS A O 1
ATOM 723 N N . ASP A 1 89 ? -16.215 -0.445 -4.128 1.00 63.25 89 ASP A N 1
ATOM 724 C CA . ASP A 1 89 ? -16.968 -0.290 -5.371 1.00 63.25 89 ASP A CA 1
ATOM 725 C C . ASP A 1 89 ? -17.584 1.122 -5.430 1.00 63.25 89 ASP A C 1
ATOM 727 O O . ASP A 1 89 ? -18.546 1.411 -4.718 1.00 63.25 89 ASP A O 1
ATOM 731 N N . PRO A 1 90 ? -17.057 2.033 -6.268 1.00 58.69 90 PRO A N 1
ATOM 732 C CA . PRO A 1 90 ? -17.603 3.380 -6.404 1.00 58.69 90 PRO A CA 1
ATOM 733 C C . PRO A 1 90 ? -18.875 3.441 -7.253 1.00 58.69 90 PRO A C 1
ATOM 735 O O . PRO A 1 90 ? -19.364 4.539 -7.519 1.00 58.69 90 PRO A O 1
ATOM 738 N N . THR A 1 91 ? -19.364 2.311 -7.760 1.00 57.88 91 THR A N 1
ATOM 739 C CA . THR A 1 91 ? -20.544 2.247 -8.626 1.00 57.88 91 THR A CA 1
ATOM 740 C C . THR A 1 91 ? -21.782 1.703 -7.916 1.00 57.88 91 THR A C 1
ATOM 742 O O . THR A 1 91 ? -22.884 1.985 -8.379 1.00 57.88 91 THR A O 1
ATOM 745 N N . GLY A 1 92 ? -21.611 1.013 -6.779 1.00 56.84 92 GLY A N 1
ATOM 746 C CA . GLY A 1 92 ? -22.700 0.389 -6.020 1.00 56.84 92 GLY A CA 1
ATOM 747 C C . GLY A 1 92 ? -23.298 1.240 -4.895 1.00 56.84 92 GLY A C 1
ATOM 748 O O . GLY A 1 92 ? -24.508 1.421 -4.857 1.00 56.84 92 GLY A O 1
ATOM 749 N N . ASP A 1 93 ? -22.480 1.820 -4.009 1.00 48.00 93 ASP A N 1
ATOM 750 C CA . ASP A 1 93 ? -22.951 2.059 -2.630 1.00 48.00 93 ASP A CA 1
ATOM 751 C C . ASP A 1 93 ? -22.681 3.479 -2.085 1.00 48.00 93 ASP A C 1
ATOM 753 O O . ASP A 1 93 ? -22.151 3.676 -0.988 1.00 48.00 93 ASP A O 1
ATOM 757 N N . TRP A 1 94 ? -23.060 4.527 -2.825 1.00 54.31 94 TRP A N 1
ATOM 758 C CA . TRP A 1 94 ? -23.086 5.886 -2.244 1.00 54.31 94 TRP A CA 1
ATOM 759 C C . TRP A 1 94 ? -24.316 6.142 -1.352 1.00 54.31 94 TRP A C 1
ATOM 761 O O . TRP A 1 94 ? -24.450 7.234 -0.795 1.00 54.31 94 TRP A O 1
ATOM 771 N N . ASP A 1 95 ? -25.208 5.160 -1.194 1.00 48.94 95 ASP A N 1
ATOM 772 C CA . ASP A 1 95 ? -26.413 5.237 -0.358 1.00 48.94 95 ASP A CA 1
ATOM 773 C C . ASP A 1 95 ? -26.140 5.044 1.151 1.00 48.94 95 ASP A C 1
ATOM 775 O O . ASP A 1 95 ? -27.008 5.312 1.988 1.00 48.94 95 ASP A O 1
ATOM 779 N N . GLY A 1 96 ? -24.891 4.753 1.528 1.00 46.09 96 GLY A N 1
ATOM 780 C CA . GLY A 1 96 ? -24.402 4.919 2.896 1.00 46.09 96 GLY A CA 1
ATOM 781 C C . GLY A 1 96 ? -24.201 3.633 3.687 1.00 46.09 96 GLY A C 1
ATOM 782 O O . GLY A 1 96 ? -24.521 3.620 4.877 1.00 46.09 96 GLY A O 1
ATOM 783 N N . THR A 1 97 ? -23.645 2.598 3.059 1.00 43.75 97 THR A N 1
ATOM 784 C CA . THR A 1 97 ? -23.138 1.378 3.717 1.00 43.75 97 THR A CA 1
ATOM 785 C C . THR A 1 97 ? -21.629 1.407 4.015 1.00 43.75 97 THR A C 1
ATOM 787 O O . THR A 1 97 ? -21.053 0.394 4.407 1.00 43.75 97 THR A O 1
ATOM 790 N N . CYS A 1 98 ? -21.015 2.593 3.954 1.00 45.88 98 CYS A N 1
ATOM 791 C CA . CYS A 1 98 ? -19.861 2.962 4.776 1.00 45.88 98 CYS A CA 1
ATOM 792 C C . CYS A 1 98 ? -20.319 4.040 5.791 1.00 45.88 98 CYS A C 1
ATOM 794 O O . CYS A 1 98 ? -19.935 3.950 6.973 1.00 45.88 98 CYS A O 1
#